Protein AF-A0A2G5UE56-F1 (afdb_monomer_lite)

pLDDT: mean 84.99, std 12.2, range [51.19, 96.81]

InterPro domains:
  IPR011009 Protein kinase-like domain superfamily [SSF56112] (6-74)

Sequence (76 aa):
MFHVTSSTFATPYLLRIHRAAATQVFMESVSFAIFSERGLGPKLYGFFEGGRMEEYLPSRTLTLDDVRNPEYAYLV

Organism: NCBI:txid1611254

Structure (mmCIF, N/CA/C/O backbone):
data_AF-A0A2G5UE56-F1
#
_entry.id   AF-A0A2G5UE56-F1
#
loop_
_atom_site.group_PDB
_atom_site.id
_atom_site.type_symbol
_atom_site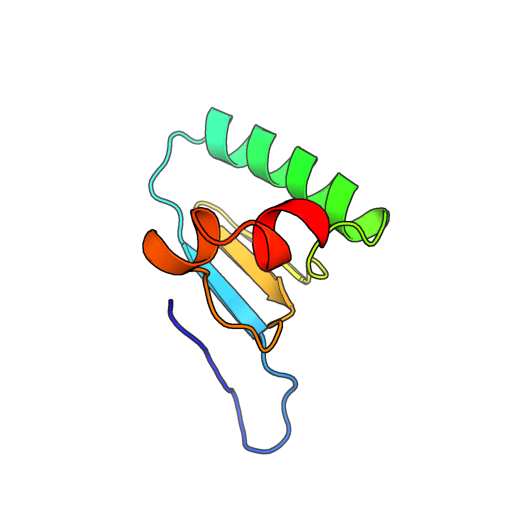.label_atom_id
_atom_site.label_alt_id
_atom_site.label_comp_id
_atom_site.label_asym_id
_atom_site.label_entity_id
_atom_site.label_seq_id
_atom_site.pdbx_PDB_ins_code
_atom_site.Cartn_x
_atom_site.Cartn_y
_atom_site.Cartn_z
_atom_site.occupancy
_atom_site.B_iso_or_equiv
_atom_site.auth_seq_id
_atom_site.auth_comp_id
_atom_site.auth_asym_id
_atom_site.auth_atom_id
_atom_site.pdbx_PDB_model_num
ATOM 1 N N . MET A 1 1 ? 6.463 -11.013 5.053 1.00 53.22 1 MET A N 1
ATOM 2 C CA . MET A 1 1 ? 5.178 -10.315 5.265 1.00 53.22 1 MET A CA 1
ATOM 3 C C . MET A 1 1 ? 4.554 -10.912 6.512 1.00 53.22 1 MET A C 1
ATOM 5 O O . MET A 1 1 ? 4.365 -12.120 6.530 1.00 53.22 1 MET A O 1
ATOM 9 N N . PHE A 1 2 ? 4.344 -10.122 7.566 1.00 53.78 2 PHE A N 1
ATOM 10 C CA . PHE A 1 2 ? 3.743 -10.625 8.803 1.00 53.78 2 PHE A CA 1
ATOM 11 C C . PHE A 1 2 ? 2.237 -10.377 8.746 1.00 53.78 2 PHE A C 1
ATOM 13 O O . PHE A 1 2 ? 1.785 -9.247 8.899 1.00 53.78 2 PHE A O 1
ATOM 20 N N . HIS A 1 3 ? 1.478 -11.429 8.456 1.00 61.03 3 HIS A N 1
ATOM 21 C CA . HIS A 1 3 ? 0.025 -11.417 8.577 1.00 61.03 3 HIS A CA 1
ATOM 22 C C . HIS A 1 3 ? -0.333 -11.663 10.046 1.00 61.03 3 HIS A C 1
ATOM 24 O O . HIS A 1 3 ? 0.113 -12.655 10.624 1.00 61.03 3 HIS A O 1
ATOM 30 N N . VAL A 1 4 ? -1.095 -10.751 10.653 1.00 66.25 4 VAL A N 1
ATOM 31 C CA . VAL A 1 4 ? -1.518 -10.850 12.054 1.00 66.25 4 VAL A CA 1
ATOM 32 C C . VAL A 1 4 ? -3.024 -11.065 12.077 1.00 66.25 4 VAL A C 1
ATOM 34 O O . VAL A 1 4 ? -3.783 -10.259 11.549 1.00 66.25 4 VAL A O 1
ATOM 37 N N . THR A 1 5 ? -3.456 -12.159 12.696 1.00 57.44 5 THR A N 1
ATOM 38 C CA . THR A 1 5 ? -4.868 -12.425 12.990 1.00 57.44 5 THR A CA 1
ATOM 39 C C . THR A 1 5 ? -5.043 -12.327 14.498 1.00 57.44 5 THR A C 1
ATOM 41 O O . THR A 1 5 ? -4.423 -13.082 15.247 1.00 57.44 5 THR A O 1
ATOM 44 N N . SER A 1 6 ? -5.822 -11.357 14.978 1.00 54.56 6 SER A N 1
ATOM 45 C CA . SER A 1 6 ? -6.200 -11.304 16.392 1.00 54.56 6 SER A CA 1
ATOM 46 C C . SER A 1 6 ? -7.565 -11.971 16.541 1.00 54.56 6 SER A C 1
ATOM 48 O O . SER A 1 6 ? -8.535 -11.488 15.993 1.00 54.56 6 SER A O 1
ATOM 50 N N . SER A 1 7 ? -7.678 -13.083 17.275 1.00 58.16 7 SER A N 1
ATOM 51 C CA . SER A 1 7 ? -8.961 -13.788 17.494 1.00 58.16 7 SER A CA 1
ATOM 52 C C . SER A 1 7 ? -9.638 -14.352 16.219 1.00 58.16 7 SER A C 1
ATOM 54 O O . SER A 1 7 ? -9.505 -13.850 15.108 1.00 58.16 7 SER A O 1
ATOM 56 N N . THR A 1 8 ? -10.410 -15.429 16.365 1.00 59.56 8 THR A N 1
ATOM 57 C CA . THR A 1 8 ? -11.127 -16.105 15.263 1.00 59.56 8 THR A CA 1
ATOM 58 C C . THR A 1 8 ? -12.234 -15.260 14.612 1.00 59.56 8 THR A C 1
ATOM 60 O O . THR A 1 8 ? -12.845 -15.713 13.650 1.00 59.56 8 THR A O 1
ATOM 63 N N . PHE A 1 9 ? -12.497 -14.051 15.122 1.00 65.25 9 PHE A N 1
ATOM 64 C CA . PHE A 1 9 ? -13.557 -13.151 14.655 1.00 65.25 9 PHE A CA 1
ATOM 65 C C . PHE A 1 9 ? -13.064 -11.782 14.159 1.00 65.25 9 PHE A C 1
ATOM 67 O O . PHE A 1 9 ? -13.899 -10.987 13.729 1.00 65.25 9 PHE A O 1
ATOM 74 N N . ALA A 1 10 ? -11.765 -11.456 14.233 1.00 68.38 10 ALA A N 1
ATOM 75 C CA . ALA A 1 10 ? -11.315 -10.141 13.773 1.00 68.38 10 ALA A CA 1
ATOM 76 C C . ALA A 1 10 ? -11.017 -10.116 12.277 1.00 68.38 10 ALA A C 1
ATOM 78 O O . ALA A 1 10 ? -10.511 -11.072 11.686 1.00 68.38 10 ALA A O 1
ATOM 79 N N . THR A 1 11 ? -11.282 -8.957 11.684 1.00 80.62 11 THR A N 1
ATOM 80 C CA . THR A 1 11 ? -10.887 -8.637 10.320 1.00 80.62 11 THR A CA 1
ATOM 81 C C . THR A 1 11 ? -9.357 -8.668 10.220 1.00 80.62 11 THR A C 1
ATOM 83 O O . THR A 1 11 ? -8.693 -7.965 10.991 1.00 80.62 11 THR A O 1
ATOM 86 N N . PRO A 1 12 ? -8.771 -9.461 9.306 1.00 87.69 12 PRO A N 1
ATOM 87 C CA . PRO A 1 12 ? -7.326 -9.495 9.137 1.00 87.69 12 PRO A CA 1
ATOM 88 C C . PRO A 1 12 ? -6.799 -8.123 8.710 1.00 87.69 12 PRO A C 1
ATOM 90 O O . PRO A 1 12 ? -7.427 -7.396 7.935 1.00 87.69 12 PRO A O 1
ATOM 93 N N . TYR A 1 13 ? -5.616 -7.778 9.207 1.00 90.69 13 TYR A N 1
ATOM 94 C CA . TYR A 1 13 ? -4.921 -6.547 8.858 1.00 90.69 13 TYR A CA 1
ATOM 95 C C . TYR A 1 13 ? -3.431 -6.817 8.677 1.00 90.69 13 TYR A C 1
ATOM 97 O O . TYR A 1 13 ? -2.882 -7.830 9.125 1.00 90.69 13 TYR A O 1
ATOM 105 N N . LEU A 1 14 ? -2.767 -5.896 7.993 1.00 93.81 14 LEU A N 1
ATOM 106 C CA . LEU A 1 14 ? -1.344 -5.963 7.737 1.00 93.81 14 LEU A CA 1
ATOM 107 C C . LEU A 1 14 ? -0.615 -4.899 8.553 1.00 93.81 14 LEU A C 1
ATOM 109 O O . LEU A 1 14 ? -0.878 -3.704 8.423 1.00 93.81 14 LEU A O 1
ATOM 113 N N . LEU A 1 15 ? 0.340 -5.345 9.370 1.00 93.94 15 LEU A N 1
ATOM 114 C CA . LEU A 1 15 ? 1.286 -4.468 10.049 1.00 93.94 15 LEU A CA 1
ATOM 115 C C . LEU A 1 15 ? 2.540 -4.311 9.184 1.00 93.94 15 LEU A C 1
ATOM 117 O O . LEU A 1 15 ? 3.210 -5.295 8.855 1.00 93.94 15 LEU A O 1
ATOM 121 N N . ARG A 1 16 ? 2.882 -3.070 8.836 1.00 91.81 16 ARG A N 1
ATOM 122 C CA . ARG A 1 16 ? 4.112 -2.733 8.113 1.00 91.81 16 ARG A CA 1
ATOM 123 C C . ARG A 1 16 ? 5.055 -1.946 9.002 1.00 91.81 16 ARG A C 1
ATOM 125 O O . ARG A 1 16 ? 4.670 -0.917 9.547 1.00 91.81 16 ARG A O 1
ATOM 132 N N . ILE A 1 17 ? 6.290 -2.426 9.092 1.00 91.25 17 ILE A N 1
ATOM 133 C CA . ILE A 1 17 ? 7.379 -1.800 9.841 1.00 91.25 17 ILE A CA 1
ATOM 134 C C . ILE A 1 17 ? 8.434 -1.350 8.834 1.00 91.25 17 ILE A C 1
ATOM 136 O O . ILE A 1 17 ? 8.887 -2.141 8.005 1.00 91.25 17 ILE A O 1
ATOM 140 N N . HIS A 1 18 ? 8.811 -0.081 8.915 1.00 87.56 18 HIS A N 1
ATOM 141 C CA . HIS A 1 18 ? 9.754 0.587 8.033 1.00 87.56 18 HIS A CA 1
ATOM 142 C C . HIS A 1 18 ? 11.020 0.946 8.793 1.00 87.56 18 HIS A C 1
ATOM 144 O O . HIS A 1 18 ? 10.976 1.482 9.898 1.00 87.56 18 HIS A O 1
ATOM 150 N N . ARG A 1 19 ? 12.166 0.705 8.159 1.00 88.25 19 ARG A N 1
ATOM 151 C CA . ARG A 1 19 ? 13.473 1.167 8.630 1.00 88.25 19 ARG A CA 1
ATOM 152 C C . ARG A 1 19 ? 14.028 2.168 7.619 1.00 88.25 19 ARG A C 1
ATOM 154 O O . ARG A 1 19 ? 14.934 1.847 6.858 1.00 88.25 19 ARG A O 1
ATOM 161 N N . ALA A 1 20 ? 13.430 3.355 7.585 1.00 84.12 20 ALA A N 1
ATOM 162 C CA . ALA A 1 20 ? 13.792 4.448 6.684 1.00 84.12 20 ALA A CA 1
ATOM 163 C C . ALA A 1 20 ? 13.918 5.771 7.457 1.00 84.12 20 ALA A C 1
ATOM 165 O O . ALA A 1 20 ? 13.499 5.865 8.611 1.00 84.12 20 ALA A O 1
ATOM 166 N N . ALA A 1 21 ? 14.511 6.791 6.829 1.00 85.25 21 ALA A N 1
ATOM 167 C CA . ALA A 1 21 ? 14.611 8.122 7.424 1.00 85.25 21 ALA A CA 1
ATOM 168 C C . ALA A 1 21 ? 13.214 8.730 7.651 1.00 85.25 21 ALA A C 1
ATOM 170 O O . ALA A 1 21 ? 12.316 8.555 6.827 1.00 85.25 21 ALA A O 1
ATOM 171 N N . ALA A 1 22 ? 13.041 9.489 8.738 1.00 81.69 22 ALA A N 1
ATOM 172 C CA . ALA A 1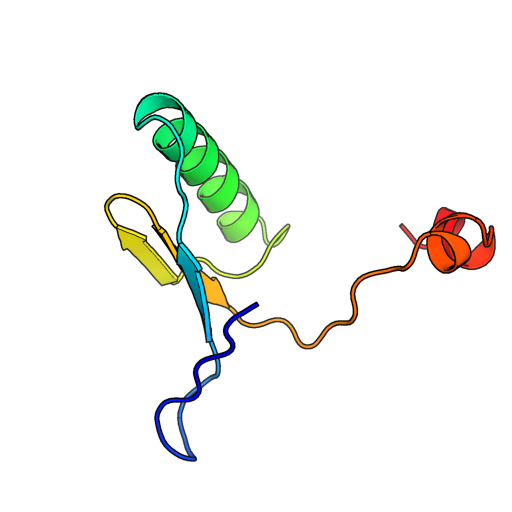 22 ? 11.743 10.049 9.131 1.00 81.69 22 ALA A CA 1
ATOM 173 C C . ALA A 1 22 ? 11.074 10.885 8.021 1.00 81.69 22 ALA A C 1
ATOM 175 O O . ALA A 1 22 ? 9.863 10.807 7.823 1.00 81.69 22 ALA A O 1
ATOM 176 N N . THR A 1 23 ? 11.865 11.635 7.248 1.00 85.38 23 THR A N 1
ATOM 177 C CA . THR A 1 23 ? 11.383 12.443 6.116 1.00 85.38 23 THR A CA 1
ATOM 178 C C . THR A 1 23 ? 10.795 11.593 4.990 1.00 85.38 23 THR A C 1
ATOM 180 O O . THR A 1 23 ? 9.761 11.948 4.427 1.00 85.38 23 THR A O 1
ATOM 183 N N . GLN A 1 24 ? 11.414 10.452 4.685 1.00 85.88 24 GLN A N 1
ATOM 184 C CA . GLN A 1 24 ? 10.919 9.517 3.679 1.00 85.88 24 GLN A CA 1
ATOM 185 C C . GLN A 1 24 ? 9.613 8.861 4.144 1.00 85.88 24 GLN A C 1
ATOM 187 O O . GLN A 1 24 ? 8.632 8.855 3.403 1.00 85.88 24 GLN A O 1
ATOM 192 N N . VAL A 1 25 ? 9.569 8.393 5.397 1.00 84.19 25 VAL A N 1
ATOM 193 C CA . VAL A 1 25 ? 8.367 7.773 5.982 1.00 84.19 25 VAL A CA 1
ATOM 194 C C . VAL A 1 25 ? 7.181 8.741 5.974 1.00 84.19 25 VAL A C 1
ATOM 196 O O . VAL A 1 25 ? 6.056 8.329 5.690 1.00 84.19 25 VAL A O 1
ATOM 199 N N . PHE A 1 26 ? 7.417 10.031 6.232 1.00 84.38 26 PHE A N 1
ATOM 200 C CA . PHE A 1 26 ? 6.375 11.055 6.170 1.00 84.38 26 PHE A CA 1
ATOM 201 C C . PHE A 1 26 ? 5.774 11.183 4.762 1.00 84.38 26 PHE A C 1
ATOM 203 O O . PHE A 1 26 ? 4.559 11.068 4.598 1.00 84.38 26 PHE A O 1
ATOM 210 N N . MET A 1 27 ? 6.614 11.349 3.735 1.00 88.06 27 MET A N 1
ATOM 211 C CA . MET A 1 27 ? 6.157 11.493 2.345 1.00 88.06 27 MET A CA 1
ATOM 212 C C . MET A 1 27 ? 5.432 10.244 1.830 1.00 88.06 27 MET A C 1
ATOM 214 O O . MET A 1 27 ? 4.406 10.346 1.148 1.00 88.06 27 MET A O 1
ATOM 218 N N . GLU A 1 28 ? 5.929 9.059 2.185 1.00 88.50 28 GLU A N 1
ATOM 219 C CA . GLU A 1 28 ? 5.280 7.789 1.860 1.00 88.50 28 GLU A CA 1
ATOM 220 C C . GLU A 1 28 ? 3.915 7.659 2.543 1.00 88.50 28 GLU A C 1
ATOM 222 O O . GLU A 1 28 ? 2.960 7.199 1.920 1.00 88.50 28 GLU A O 1
ATOM 227 N N . SER A 1 29 ? 3.796 8.104 3.796 1.00 87.81 29 SER A N 1
ATOM 228 C CA . SER A 1 29 ? 2.538 8.055 4.550 1.00 87.81 29 SER A CA 1
ATOM 229 C C . SER A 1 29 ? 1.479 8.981 3.955 1.00 87.81 29 SER A C 1
ATOM 231 O O . SER A 1 29 ? 0.330 8.569 3.808 1.00 87.81 29 SER A O 1
ATOM 233 N N . VAL A 1 30 ? 1.863 10.196 3.543 1.00 91.06 30 VAL A N 1
ATOM 234 C CA . VAL A 1 30 ? 0.959 11.131 2.849 1.00 91.06 30 VAL A CA 1
ATOM 235 C C . VAL A 1 30 ? 0.478 10.534 1.526 1.00 91.06 30 VAL A C 1
ATOM 237 O O . VAL A 1 30 ? -0.723 10.505 1.261 1.00 91.06 30 VAL A O 1
ATOM 240 N N . SER A 1 31 ? 1.400 10.008 0.716 1.00 92.75 31 SER A N 1
ATOM 241 C CA . SER A 1 31 ? 1.063 9.392 -0.575 1.00 92.75 31 SER A CA 1
ATOM 242 C C . SER A 1 31 ? 0.130 8.192 -0.396 1.00 92.75 31 SER A C 1
ATOM 244 O O . SER A 1 31 ? -0.868 8.063 -1.104 1.00 92.75 31 SER A O 1
ATOM 246 N N . PHE A 1 32 ? 0.412 7.343 0.596 1.00 93.88 32 PHE A N 1
ATOM 247 C CA . PHE A 1 32 ? -0.411 6.182 0.915 1.00 93.88 32 PHE A CA 1
ATOM 248 C C . PHE A 1 32 ? -1.822 6.578 1.359 1.00 93.88 32 PHE A C 1
ATOM 250 O O . PHE A 1 32 ? -2.792 6.001 0.875 1.00 9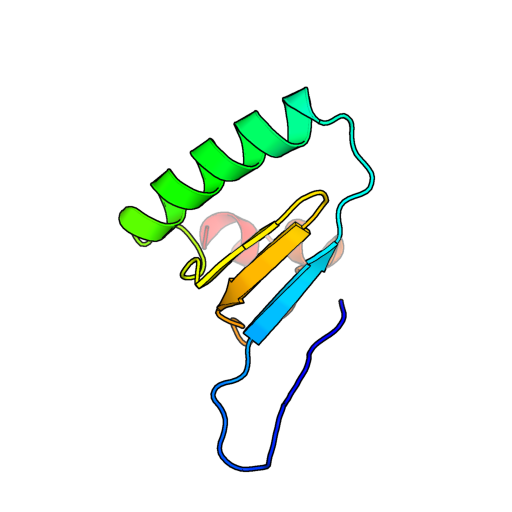3.88 32 PHE A O 1
ATOM 257 N N . ALA A 1 33 ? -1.950 7.580 2.235 1.00 92.75 33 ALA A N 1
ATOM 258 C CA . ALA A 1 33 ? -3.251 8.073 2.676 1.00 92.75 33 ALA A CA 1
ATOM 259 C C . ALA A 1 33 ? -4.092 8.570 1.489 1.00 92.75 33 ALA A C 1
ATOM 261 O O . ALA A 1 33 ? -5.253 8.195 1.366 1.00 92.75 33 ALA A O 1
ATOM 262 N N . ILE A 1 34 ? -3.494 9.321 0.557 1.00 95.56 34 ILE A N 1
ATOM 263 C CA . ILE A 1 34 ? -4.187 9.794 -0.652 1.00 95.56 34 ILE A CA 1
ATOM 264 C C . ILE A 1 34 ? -4.675 8.622 -1.517 1.00 95.56 34 ILE A C 1
ATOM 266 O O . ILE A 1 34 ? -5.797 8.663 -2.024 1.00 95.56 34 ILE A O 1
ATOM 270 N N . PHE A 1 35 ? -3.859 7.582 -1.707 1.00 95.81 35 PHE A N 1
ATOM 271 C CA . PHE A 1 35 ? -4.268 6.408 -2.484 1.00 95.81 35 PHE A CA 1
ATOM 272 C C . PHE A 1 35 ? -5.367 5.600 -1.793 1.00 95.81 35 PHE A C 1
ATOM 274 O O . PHE A 1 35 ? -6.314 5.196 -2.465 1.00 95.81 35 PHE A O 1
ATOM 281 N N . SER A 1 36 ? -5.283 5.425 -0.472 1.00 95.31 36 SER A N 1
ATOM 282 C CA . SER A 1 36 ? -6.329 4.783 0.333 1.00 95.31 36 SER A CA 1
ATOM 283 C C . SER A 1 36 ? -7.664 5.521 0.193 1.00 95.31 36 SER A C 1
ATOM 285 O O . SER A 1 36 ? -8.674 4.902 -0.127 1.00 95.31 36 SER A O 1
ATOM 287 N N . GLU A 1 37 ? -7.676 6.847 0.361 1.00 95.12 37 GLU A N 1
ATOM 288 C CA . GLU A 1 37 ? -8.897 7.665 0.260 1.00 95.12 37 GLU A CA 1
ATOM 289 C C . GLU A 1 37 ? -9.531 7.631 -1.139 1.00 95.12 37 GLU A C 1
ATOM 291 O O . GLU A 1 37 ? -10.742 7.769 -1.289 1.00 95.12 37 GLU A O 1
ATOM 296 N N . ARG A 1 38 ? -8.722 7.421 -2.183 1.00 96.81 38 ARG A N 1
ATOM 297 C CA . ARG A 1 38 ? -9.195 7.297 -3.571 1.00 96.81 38 ARG A CA 1
ATOM 298 C C . ARG A 1 38 ? -9.557 5.867 -3.978 1.00 96.81 38 ARG A C 1
ATOM 300 O O . ARG A 1 38 ? -9.923 5.661 -5.131 1.00 96.81 38 ARG A O 1
ATOM 307 N N . GLY A 1 39 ? -9.428 4.886 -3.083 1.00 94.44 39 GLY A N 1
ATOM 308 C CA . GLY A 1 39 ? -9.660 3.474 -3.402 1.00 94.44 39 GLY A CA 1
ATOM 309 C C . GLY A 1 39 ? -8.624 2.871 -4.360 1.00 94.44 39 GLY A C 1
ATOM 310 O O . GLY A 1 39 ? -8.899 1.867 -5.008 1.00 94.44 39 GLY A O 1
ATOM 311 N N . LEU A 1 40 ? -7.440 3.482 -4.469 1.00 94.81 40 LEU A N 1
ATOM 312 C CA . LEU A 1 40 ? -6.326 3.025 -5.314 1.00 94.81 40 LEU A CA 1
ATOM 313 C C . LEU A 1 40 ? -5.310 2.167 -4.541 1.00 94.81 40 LEU A C 1
ATOM 315 O O . LEU A 1 40 ? -4.256 1.815 -5.066 1.00 94.81 40 LEU A O 1
ATOM 319 N N . GLY A 1 41 ? -5.599 1.852 -3.281 1.00 93.19 41 GLY A N 1
ATOM 320 C CA . GLY A 1 41 ? -4.763 1.024 -2.424 1.00 93.19 41 GLY A CA 1
ATOM 321 C C . GLY A 1 41 ? -5.549 0.452 -1.243 1.00 93.19 41 GLY A C 1
ATOM 322 O O . GLY A 1 41 ? -6.739 0.743 -1.105 1.00 93.19 41 GLY A O 1
ATOM 323 N N . PRO A 1 42 ? -4.895 -0.353 -0.388 1.00 95.25 42 PRO A N 1
ATOM 324 C CA . PRO A 1 42 ? -5.520 -0.906 0.809 1.00 95.25 42 PRO A CA 1
ATOM 325 C C . PRO A 1 42 ? -5.994 0.206 1.743 1.00 95.25 42 PRO A C 1
ATOM 327 O O . PRO A 1 42 ? -5.314 1.229 1.882 1.00 95.25 42 PRO A O 1
ATOM 330 N N . LYS A 1 43 ? -7.106 -0.018 2.448 1.00 95.00 43 LYS A N 1
ATOM 331 C CA . LYS A 1 43 ? -7.584 0.940 3.448 1.00 95.00 43 LYS A CA 1
ATOM 332 C C . LYS A 1 43 ? -6.535 1.168 4.543 1.00 95.00 43 LYS A C 1
ATOM 334 O O . LYS A 1 43 ? -6.042 0.221 5.159 1.00 95.00 43 LYS A O 1
ATOM 339 N N . LEU A 1 44 ? -6.216 2.431 4.821 1.00 94.50 44 LEU A N 1
ATOM 340 C CA . LEU A 1 44 ? -5.360 2.823 5.940 1.00 94.50 44 LEU A CA 1
ATOM 341 C C . LEU A 1 44 ? -6.148 2.766 7.258 1.00 94.50 44 LEU A C 1
ATOM 343 O O . LEU A 1 44 ? -7.179 3.422 7.395 1.00 94.50 44 LEU A O 1
ATOM 347 N N . TYR A 1 45 ? -5.645 2.022 8.247 1.00 93.56 45 TYR A N 1
ATOM 348 C CA . TYR A 1 45 ? -6.223 1.987 9.598 1.00 93.56 45 TYR A CA 1
ATOM 349 C C . TYR A 1 45 ? -5.504 2.918 10.577 1.00 93.56 45 TYR A C 1
ATOM 351 O O . TYR A 1 45 ? -6.125 3.438 11.499 1.00 93.56 45 TYR A O 1
ATOM 359 N N . GLY A 1 46 ? -4.204 3.148 10.385 1.00 91.56 46 GLY A N 1
ATOM 360 C CA . GLY A 1 46 ? -3.434 4.082 11.204 1.00 91.56 46 GLY A CA 1
ATOM 361 C C . GLY A 1 46 ? -1.936 4.027 10.924 1.00 91.56 46 GLY A C 1
ATOM 362 O O . GLY A 1 46 ? -1.440 3.079 10.316 1.00 91.56 46 GLY A O 1
ATOM 363 N N . PHE A 1 47 ? -1.211 5.041 11.390 1.00 89.94 47 PHE A N 1
ATOM 364 C CA . PHE A 1 47 ? 0.244 5.159 11.278 1.00 89.94 47 PHE A CA 1
ATOM 365 C C . PHE A 1 47 ? 0.872 5.440 12.644 1.00 89.94 47 PHE A C 1
ATOM 367 O O . PHE A 1 47 ? 0.220 5.945 13.556 1.00 89.94 47 PHE A O 1
ATOM 374 N N . PHE A 1 48 ? 2.148 5.104 12.773 1.00 89.38 48 PHE A N 1
ATOM 375 C CA . PHE A 1 48 ? 2.973 5.378 13.943 1.00 89.38 48 PHE A CA 1
ATOM 376 C C . PHE A 1 48 ? 4.427 5.571 13.494 1.00 89.38 48 PHE A C 1
ATOM 378 O O . PHE A 1 48 ? 4.764 5.360 12.326 1.00 89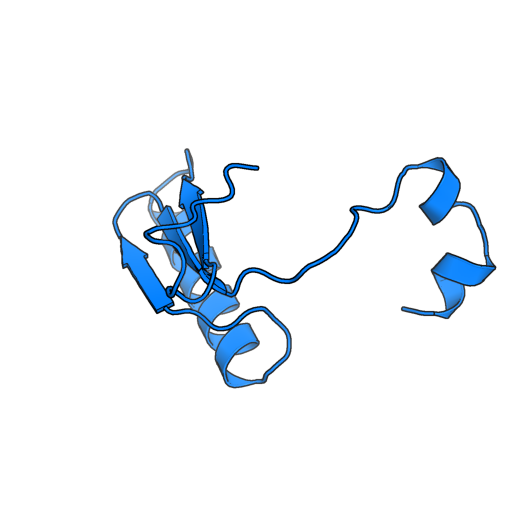.38 48 PHE A O 1
ATOM 385 N N . GLU A 1 49 ? 5.304 5.993 14.402 1.00 85.50 49 GLU A N 1
ATOM 386 C CA . GLU A 1 49 ? 6.717 6.171 14.069 1.00 85.50 49 GLU A CA 1
ATOM 387 C C . GLU A 1 49 ? 7.333 4.846 13.593 1.00 85.50 49 GLU A C 1
ATOM 389 O O . GLU A 1 49 ? 7.370 3.855 14.318 1.00 85.50 49 GLU A O 1
ATOM 394 N N . GLY A 1 50 ? 7.791 4.821 12.340 1.00 85.75 50 GLY A N 1
ATOM 395 C CA . GLY A 1 50 ? 8.381 3.628 11.740 1.00 85.75 50 GLY A CA 1
ATOM 396 C C . GLY A 1 50 ? 7.374 2.589 11.241 1.00 85.75 50 GLY A C 1
ATOM 397 O O . GLY A 1 50 ? 7.783 1.466 10.958 1.00 85.75 50 GLY A O 1
ATOM 398 N N . GLY A 1 51 ? 6.081 2.902 11.087 1.00 90.75 51 GLY A N 1
ATOM 399 C CA . GLY A 1 51 ? 5.152 1.909 10.547 1.00 90.75 51 GLY A CA 1
ATOM 400 C C . GLY A 1 51 ? 3.701 2.336 10.354 1.00 90.75 51 GLY A C 1
ATOM 401 O O . GLY A 1 51 ? 3.310 3.480 10.580 1.00 90.75 51 GLY A O 1
ATOM 402 N N . ARG A 1 52 ? 2.889 1.380 9.889 1.00 92.50 52 ARG A N 1
ATOM 403 C CA . ARG A 1 52 ? 1.442 1.547 9.699 1.00 92.50 52 ARG A CA 1
ATOM 404 C C . ARG A 1 52 ? 0.672 0.232 9.762 1.00 92.50 52 ARG A C 1
ATOM 406 O O . ARG A 1 52 ? 1.244 -0.843 9.577 1.00 92.50 52 ARG A O 1
ATOM 413 N N . MET A 1 53 ? -0.634 0.352 9.973 1.00 93.69 53 MET A N 1
ATOM 414 C CA . MET A 1 53 ? -1.616 -0.723 9.866 1.00 93.69 53 MET A CA 1
ATOM 415 C C . MET A 1 53 ? -2.535 -0.446 8.678 1.00 93.69 53 MET A C 1
ATOM 417 O O . MET A 1 53 ? -3.101 0.643 8.567 1.00 93.69 53 MET A O 1
ATOM 421 N N . GLU A 1 54 ? -2.685 -1.428 7.800 1.00 95.31 54 GLU A N 1
ATOM 422 C CA . GLU A 1 54 ? -3.518 -1.338 6.599 1.00 95.31 54 GLU A CA 1
ATOM 423 C C . GLU A 1 54 ? -4.373 -2.597 6.423 1.00 95.31 54 GLU A C 1
ATOM 425 O O . GLU A 1 54 ? -4.148 -3.623 7.071 1.00 95.31 54 GLU A O 1
ATOM 430 N N . GLU A 1 55 ? -5.372 -2.514 5.556 1.00 94.69 55 GLU A N 1
ATOM 431 C CA . GLU A 1 55 ? -6.185 -3.648 5.137 1.00 94.69 55 GLU A CA 1
ATOM 432 C C . GLU A 1 55 ? -5.327 -4.784 4.575 1.00 94.69 55 GLU A C 1
ATOM 434 O O . GLU A 1 55 ? -4.408 -4.576 3.779 1.00 94.69 55 GLU A O 1
ATOM 439 N N . TYR A 1 56 ? -5.644 -6.011 4.987 1.00 92.88 56 TYR A N 1
ATOM 440 C CA . TYR A 1 56 ? -5.072 -7.189 4.364 1.00 92.88 56 TYR A CA 1
ATOM 441 C C . TYR A 1 56 ? -5.845 -7.525 3.088 1.00 92.88 56 TYR A C 1
ATOM 443 O O . TYR A 1 56 ? -7.022 -7.872 3.144 1.00 92.88 56 TYR A O 1
ATOM 451 N N . LEU A 1 57 ? -5.156 -7.469 1.948 1.00 91.38 57 LEU A N 1
ATOM 452 C CA . LEU A 1 57 ? -5.685 -7.922 0.666 1.00 91.38 57 LEU A CA 1
ATOM 453 C C . LEU A 1 57 ? -5.192 -9.349 0.380 1.00 91.38 57 LEU A C 1
ATOM 455 O O . LEU A 1 57 ? -3.984 -9.532 0.171 1.00 91.38 57 LEU A O 1
ATOM 459 N N . PRO A 1 58 ? -6.083 -10.359 0.331 1.00 90.31 58 PRO A N 1
ATOM 460 C CA . PRO A 1 58 ? -5.713 -11.717 -0.053 1.00 90.31 58 PRO A CA 1
ATOM 461 C C . PRO A 1 58 ? -5.184 -11.716 -1.491 1.00 90.31 58 PRO A C 1
ATOM 463 O O . PRO A 1 58 ? -5.934 -11.545 -2.448 1.00 90.31 58 PRO A O 1
ATOM 466 N N . SER A 1 59 ? -3.870 -11.848 -1.647 1.00 89.31 59 SER A N 1
ATOM 467 C CA . SER A 1 59 ? -3.198 -11.717 -2.940 1.00 89.31 59 SER A CA 1
ATOM 468 C C . SER A 1 59 ? -1.896 -12.515 -2.971 1.00 89.31 59 SER A C 1
ATOM 470 O O . SER A 1 59 ? -1.332 -12.857 -1.929 1.00 89.31 59 SER A O 1
ATOM 472 N N . ARG A 1 60 ? -1.418 -12.819 -4.183 1.00 91.12 60 ARG A N 1
ATOM 473 C CA . ARG A 1 60 ? -0.079 -13.369 -4.424 1.00 91.12 60 ARG A CA 1
ATOM 474 C C . ARG A 1 60 ? 0.777 -12.306 -5.099 1.00 91.12 60 ARG A C 1
ATOM 476 O O . ARG A 1 60 ? 0.307 -11.637 -6.016 1.00 91.12 60 ARG A O 1
ATOM 483 N N . THR A 1 61 ? 2.033 -12.179 -4.688 1.00 90.75 61 THR A N 1
ATOM 484 C CA . THR A 1 61 ? 2.994 -11.359 -5.430 1.00 90.75 61 THR A CA 1
ATOM 485 C C . THR A 1 61 ? 3.329 -12.051 -6.749 1.00 90.75 61 THR A C 1
ATOM 487 O O . THR A 1 61 ? 3.512 -13.271 -6.778 1.00 90.75 61 THR A O 1
ATOM 490 N N . LEU A 1 62 ? 3.414 -11.280 -7.833 1.00 91.00 62 LEU A N 1
ATOM 491 C CA . LEU A 1 62 ? 3.903 -11.786 -9.112 1.00 91.00 62 LEU A CA 1
ATOM 492 C C . LEU A 1 62 ? 5.392 -12.133 -9.010 1.00 91.00 62 LEU A C 1
ATOM 494 O O . LEU A 1 62 ? 6.183 -11.408 -8.403 1.00 91.00 62 LEU A O 1
ATOM 498 N N . THR A 1 63 ? 5.766 -13.256 -9.606 1.00 92.44 63 THR A N 1
ATOM 499 C CA . THR A 1 63 ? 7.158 -13.666 -9.793 1.00 92.44 63 THR A CA 1
ATOM 500 C C . THR A 1 63 ? 7.759 -12.994 -11.028 1.00 92.44 63 THR A C 1
ATOM 502 O O . THR A 1 63 ? 7.054 -12.393 -11.837 1.00 92.44 63 THR A O 1
ATOM 505 N N . LEU A 1 64 ? 9.077 -13.113 -11.207 1.00 91.62 64 LEU A N 1
ATOM 506 C CA . LEU A 1 64 ? 9.737 -12.601 -12.410 1.00 91.62 64 LEU A CA 1
ATOM 507 C C . LEU A 1 64 ? 9.187 -13.251 -13.692 1.00 91.62 64 LEU A C 1
ATOM 509 O O . LEU A 1 64 ? 9.050 -12.574 -14.709 1.00 91.62 64 LEU A O 1
ATOM 513 N N . ASP A 1 65 ? 8.861 -14.543 -13.636 1.00 92.00 65 ASP A N 1
ATOM 514 C CA . ASP A 1 65 ? 8.298 -15.266 -14.776 1.00 92.00 65 ASP A CA 1
ATOM 515 C C . ASP A 1 65 ? 6.846 -14.854 -15.046 1.00 92.00 65 ASP A C 1
ATOM 517 O O . ASP A 1 65 ? 6.470 -14.710 -16.207 1.00 92.00 65 ASP A O 1
ATOM 521 N N . ASP A 1 66 ? 6.060 -14.559 -14.000 1.00 90.25 66 ASP A N 1
ATOM 522 C CA . ASP A 1 66 ? 4.724 -13.974 -14.172 1.00 90.25 66 ASP A CA 1
ATOM 523 C C . ASP A 1 66 ? 4.804 -12.631 -14.917 1.00 90.25 66 ASP A C 1
ATOM 525 O O . ASP A 1 66 ? 4.048 -12.403 -15.853 1.00 90.25 66 ASP A O 1
ATOM 529 N N . VAL A 1 67 ? 5.747 -11.755 -14.552 1.00 88.38 67 VAL A N 1
ATOM 530 C CA . VAL A 1 67 ? 5.899 -10.426 -15.181 1.00 88.38 67 VAL A CA 1
ATOM 531 C C . VAL A 1 67 ? 6.288 -10.523 -16.663 1.00 88.38 67 VAL A C 1
ATOM 533 O O . VAL A 1 67 ? 5.956 -9.640 -17.449 1.00 88.38 67 VAL A O 1
ATOM 536 N N . ARG A 1 68 ? 6.985 -11.591 -17.069 1.00 87.50 68 ARG A N 1
ATOM 537 C CA . ARG A 1 68 ? 7.365 -11.828 -18.472 1.00 87.50 68 ARG A CA 1
ATOM 538 C C . ARG A 1 68 ? 6.226 -12.378 -19.322 1.00 87.50 68 ARG A C 1
ATOM 540 O O . ARG A 1 68 ? 6.337 -12.347 -20.546 1.00 87.50 68 ARG A O 1
ATOM 547 N N . ASN A 1 69 ? 5.171 -12.902 -18.704 1.00 89.06 69 ASN A N 1
ATOM 548 C CA . ASN A 1 69 ? 4.017 -13.399 -19.432 1.00 89.06 69 ASN A CA 1
ATOM 549 C C . ASN A 1 69 ? 3.177 -12.206 -19.936 1.00 89.06 69 ASN A C 1
ATOM 551 O O . ASN A 1 69 ? 2.658 -11.443 -19.114 1.00 89.06 69 ASN A O 1
ATOM 555 N N . PRO A 1 70 ? 2.995 -12.051 -21.263 1.00 85.94 70 PRO A N 1
ATOM 556 C CA . PRO A 1 70 ? 2.217 -10.956 -21.829 1.00 85.94 70 PRO A CA 1
ATOM 557 C C . PRO A 1 70 ? 0.783 -10.896 -21.294 1.00 85.94 70 PRO A C 1
ATOM 559 O O . PRO A 1 70 ? 0.255 -9.803 -21.130 1.00 85.94 70 PRO A O 1
ATOM 562 N N . GLU A 1 71 ? 0.162 -12.032 -20.957 1.00 86.44 71 GLU A N 1
ATOM 563 C CA . GLU A 1 71 ? -1.185 -12.030 -20.373 1.00 86.44 71 GLU A CA 1
ATOM 564 C C . GLU A 1 71 ? -1.248 -11.232 -19.069 1.00 86.44 71 GLU A C 1
ATOM 566 O O . GLU A 1 71 ? -2.157 -10.428 -18.896 1.00 86.44 71 GLU A O 1
ATOM 571 N N . TYR A 1 72 ? -0.267 -11.380 -18.175 1.00 83.19 72 TYR A N 1
ATOM 572 C CA . TYR A 1 72 ? -0.223 -10.577 -16.952 1.00 83.19 72 TYR A CA 1
ATOM 573 C C . TYR A 1 72 ? 0.192 -9.128 -17.226 1.00 83.19 72 TYR A C 1
ATOM 575 O O . TYR A 1 72 ? -0.235 -8.239 -16.498 1.00 83.19 72 TYR A O 1
ATOM 583 N N . ALA A 1 73 ? 0.976 -8.870 -18.275 1.00 71.75 73 ALA A N 1
ATOM 584 C CA . ALA A 1 73 ? 1.405 -7.518 -18.634 1.00 71.75 73 ALA A CA 1
ATOM 585 C C . ALA A 1 73 ? 0.267 -6.642 -19.190 1.00 71.75 73 ALA A C 1
ATOM 587 O O . ALA A 1 73 ? 0.311 -5.428 -19.024 1.00 71.75 73 ALA A O 1
ATOM 588 N N . TYR A 1 74 ? -0.742 -7.239 -19.835 1.00 73.12 74 TYR A N 1
ATOM 589 C CA . TYR A 1 74 ? -1.886 -6.513 -20.409 1.00 73.12 74 TYR A CA 1
ATOM 590 C C . TYR A 1 74 ? -3.112 -6.434 -19.485 1.00 73.12 74 TYR A C 1
ATOM 592 O O . TYR A 1 74 ? -4.100 -5.796 -19.844 1.00 73.12 74 TYR A O 1
ATOM 600 N N . LEU A 1 75 ? -3.073 -7.089 -18.321 1.00 62.59 75 LEU A N 1
ATOM 601 C CA . LEU A 1 75 ? -4.156 -7.080 -17.328 1.00 62.59 75 LEU A CA 1
ATOM 602 C C . LEU A 1 75 ? -4.004 -5.985 -16.255 1.00 62.59 75 LEU A C 1
ATOM 604 O O . LEU A 1 75 ? -4.869 -5.884 -15.383 1.00 62.59 75 LEU A O 1
ATOM 6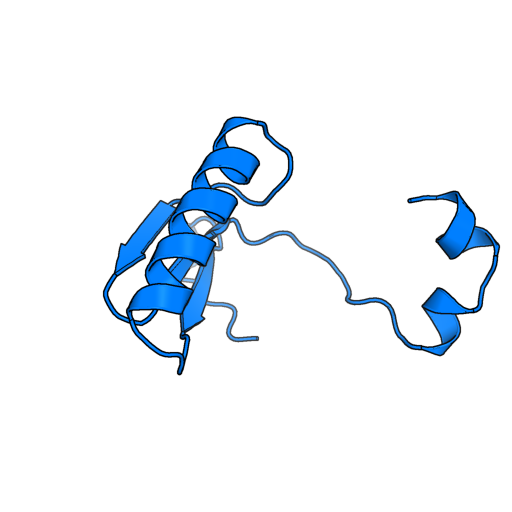08 N N . VAL A 1 76 ? -2.924 -5.197 -16.302 1.00 51.19 76 VAL A N 1
ATOM 609 C CA . VAL A 1 76 ? -2.624 -4.098 -15.364 1.00 51.19 76 VAL A CA 1
ATOM 610 C C . VAL A 1 76 ? -2.802 -2.748 -16.044 1.00 51.19 76 VAL A C 1
ATOM 612 O O . VAL A 1 76 ? -2.342 -2.610 -17.198 1.00 51.19 76 VAL A O 1
#

Radius of gyration: 15.02 Å; chains: 1; bounding box: 28×28×39 Å

Secondary structure (DSSP, 8-state):
--EE--TTTSPPEEEEE--S-HHHHHHHHHHHHHHHHTTSS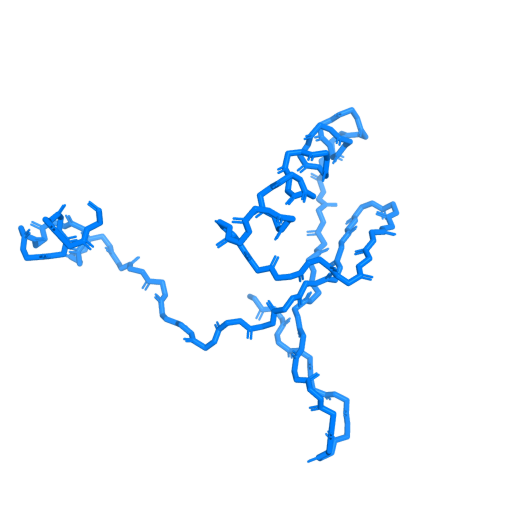PPEEEEETTEEEEE-----PPPHHHHHSHHHHS--

Foldseek 3Di:
DDWDDDDPPDQTKDKDFADDDPVVVVVVVVVQCVCLVVVNDFHFPDDDVRIGITHDDPDDDDDPVSCVDVVNVVVD